Protein AF-A0A2V8H4V4-F1 (afdb_monomer)

Secondary structure (DSSP, 8-state):
-HHHHHHHHHHHHHHHHHHHHHHHHHHHHHHHHHHHHHHHHHHHHHHHHHHHSS--S-HHHHHHTTSSSSPPBPTTT-SB-----TT-

Foldseek 3Di:
DVVVVVVVVVVVVVVVVCVVVVVVVVVVVLVVVLVVLVVLVVQLQVVVCVVPVDGDPDVVVSCVVVSHVDFDARSPPRHTDDDDDPPD

Structure (mmCIF, N/CA/C/O backbone):
data_AF-A0A2V8H4V4-F1
#
_entry.id   AF-A0A2V8H4V4-F1
#
loop_
_atom_site.group_PDB
_atom_site.id
_atom_site.type_symbol
_atom_site.label_atom_id
_atom_site.label_alt_id
_atom_site.label_comp_id
_atom_site.label_asym_id
_atom_site.label_entity_id
_atom_site.label_seq_id
_atom_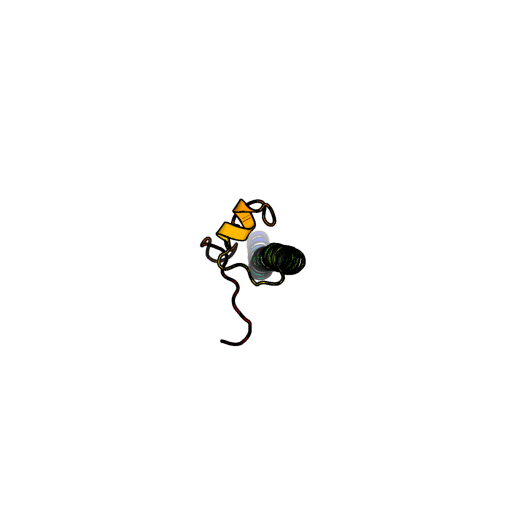site.pdbx_PDB_ins_code
_atom_site.Cartn_x
_atom_site.Cartn_y
_atom_site.Cartn_z
_atom_site.occupancy
_atom_site.B_iso_or_equiv
_atom_site.auth_seq_id
_atom_site.auth_comp_id
_atom_site.auth_asym_id
_atom_site.auth_atom_id
_atom_site.pdbx_PDB_model_num
ATOM 1 N N . MET A 1 1 ? 37.013 5.825 -36.356 1.00 78.88 1 MET A N 1
ATOM 2 C CA . MET A 1 1 ? 35.952 6.768 -35.925 1.00 78.88 1 MET A CA 1
ATOM 3 C C . MET A 1 1 ? 34.546 6.233 -36.209 1.00 78.88 1 MET A C 1
ATOM 5 O O . MET A 1 1 ? 33.789 6.087 -35.262 1.00 78.88 1 MET A O 1
ATOM 9 N N . ALA A 1 2 ? 34.211 5.852 -37.450 1.00 87.75 2 ALA A N 1
ATOM 10 C CA . ALA A 1 2 ? 32.870 5.359 -37.809 1.00 87.75 2 ALA A CA 1
ATOM 11 C C . ALA A 1 2 ? 32.405 4.109 -37.030 1.00 87.75 2 ALA A C 1
ATOM 13 O O . ALA A 1 2 ? 31.296 4.098 -36.512 1.00 87.75 2 ALA A O 1
ATOM 14 N N . ALA A 1 3 ? 33.263 3.094 -36.862 1.00 91.00 3 ALA A N 1
ATOM 15 C CA . ALA A 1 3 ? 32.913 1.881 -36.110 1.00 91.00 3 ALA A CA 1
ATOM 16 C C . ALA A 1 3 ? 32.521 2.164 -34.645 1.00 91.00 3 ALA A C 1
ATOM 18 O O . ALA A 1 3 ? 31.621 1.530 -34.107 1.00 91.00 3 ALA A O 1
ATOM 19 N N . LEU A 1 4 ? 33.152 3.160 -34.015 1.00 92.69 4 LEU A N 1
ATOM 20 C CA . LEU A 1 4 ? 32.847 3.558 -32.640 1.00 92.69 4 LEU A CA 1
ATOM 21 C C . LEU A 1 4 ? 31.480 4.253 -32.548 1.00 92.69 4 LEU A C 1
ATOM 23 O O . LEU A 1 4 ? 30.714 3.973 -31.632 1.00 92.69 4 LEU A O 1
ATOM 27 N N . LEU A 1 5 ? 31.136 5.088 -33.534 1.00 93.06 5 LEU A N 1
ATOM 28 C CA . LEU A 1 5 ? 29.808 5.705 -33.629 1.00 93.06 5 LEU A CA 1
ATOM 29 C C . LEU A 1 5 ? 28.708 4.660 -33.852 1.00 93.06 5 LEU A C 1
ATOM 31 O O . LEU A 1 5 ? 27.651 4.746 -33.232 1.00 93.06 5 LEU A O 1
ATOM 35 N N . VAL A 1 6 ? 28.972 3.641 -34.677 1.00 93.81 6 VAL A N 1
ATOM 36 C CA . VAL A 1 6 ? 28.039 2.525 -34.896 1.00 93.81 6 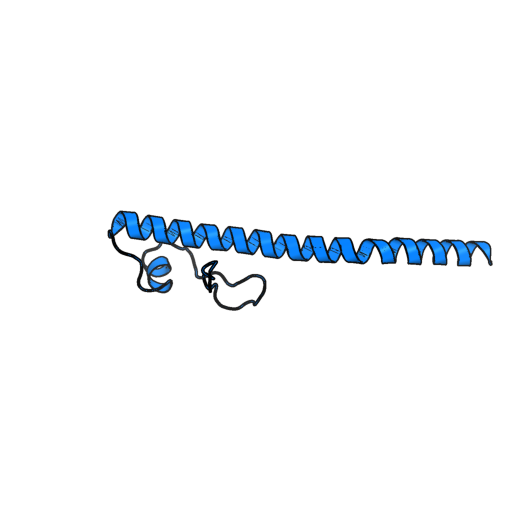VAL A CA 1
ATOM 37 C C . VAL A 1 6 ? 27.817 1.739 -33.602 1.00 93.81 6 VAL A C 1
ATOM 39 O O . VAL A 1 6 ? 26.674 1.478 -33.242 1.00 93.81 6 VAL A O 1
ATOM 42 N N . MET A 1 7 ? 28.881 1.425 -32.857 1.00 93.81 7 MET A N 1
ATOM 43 C CA . MET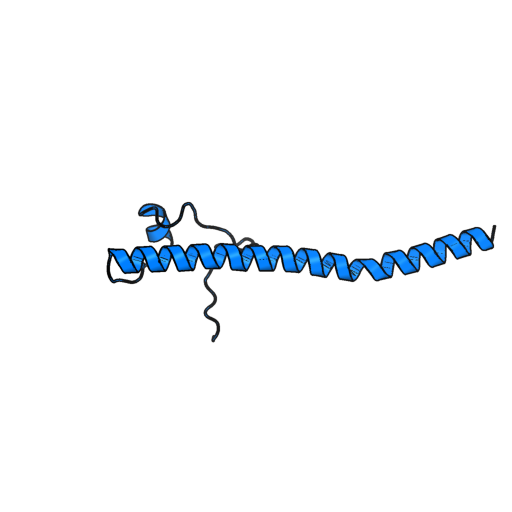 A 1 7 ? 28.771 0.715 -31.575 1.00 93.81 7 MET A CA 1
ATOM 44 C C . MET A 1 7 ? 27.963 1.502 -30.535 1.00 93.81 7 MET A C 1
ATOM 46 O O . MET A 1 7 ? 27.113 0.927 -29.857 1.00 93.81 7 MET A O 1
ATOM 50 N N . ILE A 1 8 ? 28.174 2.819 -30.438 1.00 93.25 8 ILE A N 1
ATOM 51 C CA . ILE A 1 8 ? 27.384 3.686 -29.550 1.00 93.25 8 ILE A CA 1
ATOM 52 C C . ILE A 1 8 ? 25.914 3.725 -29.992 1.00 93.25 8 ILE A C 1
ATOM 54 O O . ILE A 1 8 ? 25.024 3.646 -29.148 1.00 93.25 8 ILE A O 1
ATOM 58 N N . GLY A 1 9 ? 25.646 3.787 -31.300 1.00 93.25 9 GLY A N 1
ATOM 59 C CA . GLY A 1 9 ? 24.286 3.754 -31.844 1.00 93.25 9 GLY A CA 1
ATOM 60 C C . GLY A 1 9 ? 23.547 2.454 -31.519 1.00 93.25 9 GLY A C 1
ATOM 61 O O . GLY A 1 9 ? 22.416 2.492 -31.041 1.00 93.25 9 GLY A O 1
ATOM 62 N N . VAL A 1 10 ? 24.203 1.303 -31.696 1.00 93.19 10 VAL A N 1
ATOM 63 C CA . VAL A 1 10 ? 23.635 -0.007 -31.334 1.00 93.19 10 VAL A CA 1
ATOM 64 C C . VAL A 1 10 ? 23.366 -0.085 -29.830 1.00 93.19 10 VAL A C 1
ATOM 66 O O . VAL A 1 10 ? 22.286 -0.511 -29.425 1.00 93.19 10 VAL A O 1
ATOM 69 N N . MET A 1 11 ? 24.298 0.389 -28.999 1.00 90.44 11 MET A N 1
ATOM 70 C CA . MET A 1 11 ? 24.114 0.426 -27.546 1.00 90.44 11 MET A CA 1
ATOM 71 C C . MET A 1 11 ? 22.918 1.300 -27.140 1.00 90.44 11 MET A C 1
ATOM 73 O O . MET A 1 11 ? 22.121 0.899 -26.293 1.00 90.44 11 MET A O 1
ATOM 77 N N . ALA A 1 12 ? 22.747 2.466 -27.767 1.00 88.50 12 ALA A N 1
ATOM 78 C CA . ALA A 1 12 ? 21.614 3.350 -27.500 1.00 88.50 12 ALA A CA 1
ATOM 79 C C . ALA A 1 12 ? 20.268 2.688 -27.846 1.00 88.50 12 ALA A C 1
ATOM 81 O O . ALA A 1 12 ? 19.318 2.777 -27.065 1.00 88.50 12 ALA A O 1
ATOM 82 N N . ILE A 1 13 ? 20.198 1.970 -28.974 1.00 89.38 13 ILE A N 1
ATOM 83 C CA . ILE A 1 13 ? 19.002 1.218 -29.382 1.00 89.38 13 ILE A CA 1
ATOM 84 C C . ILE A 1 13 ? 18.686 0.125 -28.354 1.00 89.38 13 ILE A C 1
ATOM 86 O O . ILE A 1 13 ? 17.555 0.055 -27.869 1.00 89.38 13 ILE A O 1
ATOM 90 N N . VAL A 1 14 ? 19.682 -0.674 -27.957 1.00 88.31 14 VAL A N 1
ATOM 91 C CA . VAL A 1 14 ? 19.508 -1.739 -26.955 1.00 88.31 14 VAL A CA 1
ATOM 92 C C . VAL A 1 14 ? 19.017 -1.177 -25.618 1.00 88.31 14 VAL A C 1
ATOM 94 O O . VAL A 1 14 ? 18.054 -1.695 -25.057 1.00 88.31 14 VAL A O 1
ATOM 97 N N . LEU A 1 15 ? 19.605 -0.085 -25.124 1.00 85.19 15 LEU A N 1
ATOM 98 C CA . LEU A 1 15 ? 19.178 0.547 -23.870 1.00 85.19 15 LEU A CA 1
ATOM 99 C C . LEU A 1 15 ? 17.746 1.095 -23.949 1.00 85.19 15 LEU A C 1
ATOM 101 O O . LEU A 1 15 ? 16.971 0.946 -23.002 1.00 85.19 15 LEU A O 1
ATOM 105 N N . SER A 1 16 ? 17.357 1.680 -25.086 1.00 82.94 16 SER A N 1
ATOM 106 C CA . SER A 1 16 ? 15.989 2.173 -25.281 1.00 82.94 16 SER A CA 1
ATOM 107 C C . SER A 1 16 ? 14.936 1.063 -25.269 1.00 82.94 16 SER A C 1
ATOM 109 O O . SER A 1 16 ? 13.841 1.270 -24.746 1.00 82.94 16 SER A O 1
ATOM 111 N N . ALA A 1 17 ? 15.282 -0.134 -25.753 1.00 82.81 17 ALA A N 1
ATOM 112 C CA . ALA A 1 17 ? 14.393 -1.292 -25.739 1.00 82.81 17 ALA A CA 1
ATOM 113 C C . ALA A 1 1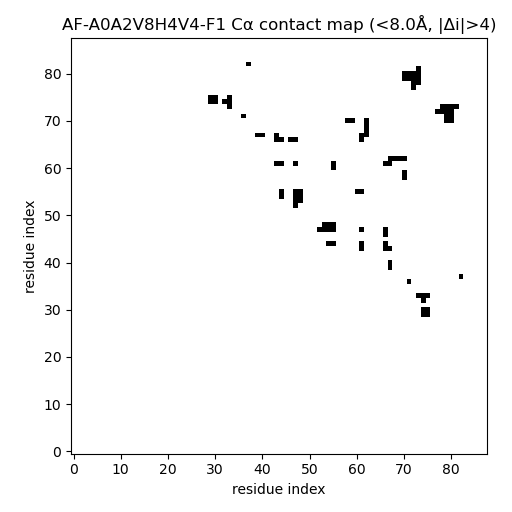7 ? 14.123 -1.830 -24.319 1.00 82.81 17 ALA A C 1
ATOM 115 O O . ALA A 1 17 ? 13.098 -2.469 -24.091 1.00 82.81 17 ALA A O 1
ATOM 116 N N . VAL A 1 18 ? 15.001 -1.545 -23.348 1.00 79.44 18 VAL A N 1
ATOM 117 C CA . VAL A 1 18 ? 14.870 -2.002 -21.951 1.00 79.44 18 VAL A CA 1
ATOM 118 C C . VAL A 1 18 ? 13.968 -1.083 -21.109 1.00 79.44 18 VAL A C 1
ATOM 120 O O . VAL A 1 18 ? 13.335 -1.544 -20.159 1.00 79.44 18 VAL A O 1
ATOM 123 N N . MET A 1 19 ? 13.823 0.197 -21.472 1.00 76.00 19 MET A N 1
ATOM 124 C CA . MET A 1 19 ? 12.979 1.167 -20.750 1.00 76.00 19 MET A CA 1
ATOM 125 C C . MET A 1 19 ? 11.523 0.736 -20.452 1.00 76.00 19 MET A C 1
ATOM 127 O O . MET A 1 19 ? 11.067 0.998 -19.335 1.00 76.00 19 MET A O 1
ATOM 131 N N . PRO A 1 20 ? 10.750 0.118 -21.371 1.00 76.25 20 PRO A N 1
ATOM 132 C CA . PRO A 1 20 ? 9.366 -0.266 -21.078 1.00 76.25 20 PRO A CA 1
ATOM 133 C C . PRO A 1 20 ? 9.258 -1.300 -19.948 1.00 76.25 20 PRO A C 1
ATOM 135 O O . PRO A 1 20 ? 8.340 -1.214 -19.135 1.00 76.25 20 PRO A O 1
ATOM 138 N N . VAL A 1 21 ? 10.223 -2.220 -19.835 1.00 80.56 21 VAL A N 1
ATOM 139 C CA . VAL A 1 21 ? 10.239 -3.258 -18.788 1.00 80.56 21 VAL A CA 1
ATOM 140 C C . VAL A 1 21 ? 10.313 -2.625 -17.398 1.00 80.56 21 VAL A C 1
ATOM 142 O O . VAL A 1 21 ? 9.541 -2.980 -16.514 1.00 80.56 21 VAL A O 1
ATOM 145 N N . TRP A 1 22 ? 11.162 -1.612 -17.228 1.00 78.56 22 TRP A N 1
ATOM 146 C CA . TRP A 1 22 ? 11.310 -0.896 -15.958 1.00 78.56 22 TRP A CA 1
ATOM 147 C C . TRP A 1 22 ? 10.035 -0.170 -15.528 1.00 78.56 22 TRP A C 1
ATOM 149 O O . TRP A 1 22 ? 9.700 -0.141 -14.344 1.00 78.56 22 TRP A O 1
ATOM 159 N N . ARG A 1 23 ? 9.293 0.403 -16.484 1.00 80.75 23 ARG A N 1
ATOM 160 C CA . ARG A 1 23 ? 8.006 1.046 -16.182 1.00 80.75 23 ARG A CA 1
ATOM 161 C C . ARG A 1 23 ? 6.979 0.030 -15.694 1.00 80.75 23 ARG A C 1
ATOM 163 O O . ARG A 1 23 ? 6.243 0.337 -14.761 1.00 80.75 23 ARG A O 1
ATOM 170 N N . HIS A 1 24 ? 6.942 -1.157 -16.297 1.00 84.62 24 HIS A N 1
ATOM 171 C CA . HIS A 1 24 ? 6.042 -2.224 -15.869 1.00 84.62 24 HIS A CA 1
ATOM 172 C C . HIS A 1 24 ? 6.403 -2.770 -14.491 1.00 84.62 24 HIS A C 1
ATOM 174 O O . HIS A 1 24 ? 5.508 -2.940 -13.671 1.00 84.62 24 HIS A O 1
ATOM 180 N N . GLU A 1 25 ? 7.685 -2.980 -14.200 1.00 87.12 25 GLU A N 1
ATOM 181 C CA . GLU A 1 25 ? 8.123 -3.412 -12.866 1.00 87.12 25 GLU A CA 1
ATOM 182 C C . GLU A 1 25 ? 7.744 -2.382 -11.789 1.00 87.12 25 GLU A C 1
ATOM 184 O O . GLU A 1 25 ? 7.106 -2.732 -10.800 1.00 87.12 25 GLU A O 1
ATOM 189 N N . SER A 1 26 ? 7.983 -1.087 -12.028 1.00 86.94 26 SER A N 1
ATOM 190 C CA . SER A 1 26 ? 7.582 -0.037 -11.077 1.00 86.94 26 SER A CA 1
ATOM 191 C C . SER A 1 26 ? 6.061 0.053 -10.871 1.00 86.94 26 SER A C 1
ATOM 193 O O . SER A 1 26 ? 5.595 0.347 -9.769 1.00 86.94 26 SER A O 1
ATOM 195 N N . GLN A 1 27 ? 5.262 -0.196 -11.914 1.00 88.50 27 GLN A N 1
ATOM 196 C CA . GLN A 1 27 ? 3.802 -0.270 -11.782 1.00 88.50 27 GLN A CA 1
ATOM 197 C C . GLN A 1 27 ? 3.379 -1.490 -10.956 1.00 88.50 27 GLN A C 1
ATOM 199 O O . GLN A 1 27 ? 2.582 -1.348 -10.030 1.00 88.50 27 GLN A O 1
ATOM 204 N N . ARG A 1 28 ? 3.974 -2.658 -11.220 1.00 90.19 28 ARG A N 1
ATOM 205 C CA . ARG A 1 28 ? 3.703 -3.905 -10.490 1.00 90.19 28 ARG A CA 1
ATOM 206 C C . ARG A 1 28 ? 4.022 -3.800 -9.007 1.00 90.19 28 ARG A C 1
ATOM 208 O O . ARG A 1 28 ? 3.267 -4.319 -8.192 1.00 90.19 28 ARG A O 1
ATOM 215 N N . GLU A 1 29 ? 5.097 -3.110 -8.639 1.00 91.75 29 GLU A N 1
ATOM 216 C CA . GLU A 1 29 ? 5.425 -2.856 -7.232 1.00 91.75 29 GLU A CA 1
ATOM 217 C C . GLU A 1 29 ? 4.310 -2.075 -6.520 1.00 91.75 29 GLU A C 1
ATOM 219 O O . GLU A 1 29 ? 3.886 -2.450 -5.424 1.00 91.75 29 GLU A O 1
ATOM 224 N N . LYS A 1 30 ? 3.776 -1.028 -7.163 1.00 91.31 30 LYS A N 1
ATOM 225 C CA . LYS A 1 30 ? 2.662 -0.235 -6.617 1.00 91.31 30 LYS A CA 1
ATOM 226 C C . LYS A 1 30 ? 1.367 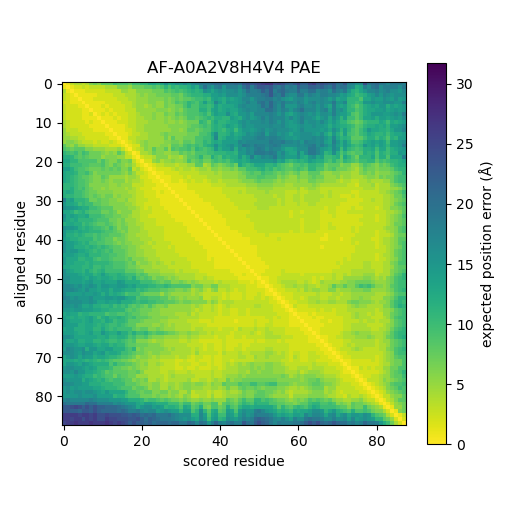-1.039 -6.538 1.00 91.31 30 LYS A C 1
ATOM 228 O O . LYS A 1 30 ? 0.642 -0.929 -5.552 1.00 91.31 30 LYS A O 1
ATOM 233 N N . GLU A 1 31 ? 1.081 -1.857 -7.547 1.00 91.00 31 GLU A N 1
ATOM 234 C CA . GLU A 1 31 ? -0.071 -2.767 -7.553 1.00 91.00 31 GLU A CA 1
ATOM 235 C C . GLU A 1 31 ? 0.034 -3.812 -6.434 1.00 91.00 31 GLU A C 1
ATOM 237 O O . GLU A 1 31 ? -0.926 -4.041 -5.695 1.00 91.00 31 GLU A O 1
ATOM 242 N N . ALA A 1 32 ? 1.214 -4.406 -6.245 1.00 92.94 32 ALA A N 1
ATOM 243 C CA . ALA A 1 32 ? 1.472 -5.351 -5.166 1.00 92.94 32 ALA A CA 1
ATOM 244 C C . ALA A 1 32 ? 1.298 -4.690 -3.792 1.00 92.94 32 ALA A C 1
ATOM 246 O O . ALA A 1 32 ? 0.662 -5.264 -2.900 1.00 92.94 32 ALA A O 1
ATOM 247 N N . GLU A 1 33 ? 1.795 -3.461 -3.622 1.00 91.88 33 GLU A N 1
ATOM 248 C CA . GLU A 1 33 ? 1.553 -2.689 -2.407 1.00 91.88 33 GLU A CA 1
ATOM 249 C C . GLU A 1 33 ? 0.057 -2.412 -2.209 1.00 91.88 33 GLU A C 1
ATOM 251 O O . GLU A 1 33 ? -0.448 -2.605 -1.101 1.00 91.88 33 GLU A O 1
ATOM 256 N N . MET A 1 34 ? -0.679 -2.032 -3.257 1.00 90.50 34 MET A N 1
ATOM 257 C CA . MET A 1 34 ? -2.123 -1.787 -3.184 1.00 90.50 34 MET A CA 1
ATOM 258 C C . MET A 1 34 ? -2.874 -3.022 -2.686 1.00 90.50 34 MET A C 1
ATOM 260 O O . MET A 1 34 ? -3.681 -2.925 -1.757 1.00 90.50 34 MET A O 1
ATOM 264 N N . VAL A 1 35 ? -2.578 -4.192 -3.255 1.00 91.69 35 VAL A N 1
ATOM 265 C CA . VAL A 1 35 ? -3.170 -5.465 -2.830 1.00 91.69 35 VAL A CA 1
ATOM 266 C C . VAL A 1 35 ? -2.824 -5.752 -1.371 1.00 91.69 35 VAL A C 1
ATOM 268 O O . VAL A 1 35 ? -3.707 -6.102 -0.584 1.00 91.69 35 VAL A O 1
ATOM 271 N N . PHE A 1 36 ? -1.567 -5.546 -0.972 1.00 92.19 36 PHE A N 1
ATOM 272 C CA . PHE A 1 36 ? -1.137 -5.738 0.409 1.00 92.19 36 PHE A CA 1
ATOM 273 C C . PHE A 1 36 ? -1.889 -4.820 1.383 1.00 92.19 36 PHE A C 1
ATOM 275 O O . PHE A 1 36 ? -2.380 -5.288 2.415 1.00 92.19 36 PHE A O 1
ATOM 282 N N . ARG A 1 37 ? -2.038 -3.526 1.061 1.00 91.94 37 ARG A N 1
ATOM 283 C CA . ARG A 1 37 ? -2.840 -2.589 1.866 1.00 91.94 37 ARG A CA 1
ATOM 284 C C . ARG A 1 37 ? -4.297 -3.048 1.929 1.00 91.94 37 ARG A C 1
ATOM 286 O O . ARG A 1 37 ? -4.838 -3.145 3.030 1.00 91.94 37 ARG A O 1
ATOM 293 N N . GLY A 1 38 ? -4.895 -3.427 0.800 1.00 91.31 38 GLY A N 1
ATOM 294 C CA . GLY A 1 38 ? -6.265 -3.944 0.732 1.00 91.31 38 GLY A CA 1
ATOM 295 C C . GLY A 1 38 ? -6.497 -5.161 1.630 1.00 91.31 38 GLY A C 1
ATOM 296 O O . GLY A 1 38 ? -7.473 -5.204 2.380 1.00 91.31 38 GLY A O 1
ATOM 297 N N . GLN A 1 39 ? -5.558 -6.110 1.655 1.00 92.44 39 GLN A N 1
ATOM 298 C CA . GLN A 1 39 ? -5.622 -7.273 2.545 1.00 92.44 39 GLN A CA 1
ATOM 299 C C . GLN A 1 39 ? -5.624 -6.884 4.033 1.00 92.44 39 GLN A C 1
ATOM 301 O O . GLN A 1 39 ? -6.337 -7.510 4.822 1.00 92.44 39 GLN A O 1
ATOM 306 N N . GLN A 1 40 ? -4.886 -5.837 4.433 1.00 92.19 40 GLN A N 1
ATOM 307 C CA . GLN A 1 40 ? -4.922 -5.338 5.816 1.00 92.19 40 GLN A CA 1
ATOM 308 C C . GLN A 1 40 ? -6.304 -4.790 6.185 1.00 92.19 40 GLN A C 1
ATOM 310 O O . GLN A 1 40 ? -6.798 -5.076 7.276 1.00 92.19 40 GLN A O 1
ATOM 315 N N . TYR A 1 41 ? -6.956 -4.059 5.277 1.00 92.19 41 TYR A N 1
ATOM 316 C CA . TYR A 1 41 ? -8.319 -3.566 5.493 1.00 92.19 41 TYR A CA 1
ATOM 317 C C . TYR A 1 41 ? -9.332 -4.707 5.583 1.00 92.19 41 TYR A C 1
ATOM 319 O O . TYR A 1 41 ? -10.122 -4.743 6.524 1.00 92.19 41 TYR A O 1
ATOM 327 N N . VAL A 1 42 ? -9.272 -5.685 4.673 1.00 91.88 42 VAL A N 1
ATOM 328 C CA . VAL A 1 42 ? -10.145 -6.872 4.718 1.00 91.88 42 VAL A CA 1
ATOM 329 C C . VAL A 1 42 ? -9.969 -7.623 6.037 1.00 91.88 42 VAL A C 1
ATOM 331 O O . VAL A 1 42 ? -10.951 -7.991 6.683 1.00 91.88 42 VAL A O 1
ATOM 334 N N . ARG A 1 43 ? -8.722 -7.819 6.481 1.00 93.62 43 ARG A N 1
ATOM 335 C CA . ARG A 1 43 ? -8.426 -8.446 7.773 1.00 93.62 43 ARG A CA 1
ATOM 336 C C . ARG A 1 43 ? -9.000 -7.640 8.939 1.00 93.62 43 ARG A C 1
ATOM 338 O O . ARG A 1 43 ? -9.608 -8.232 9.825 1.00 93.62 43 ARG A O 1
ATOM 345 N N . ALA A 1 44 ? -8.834 -6.318 8.939 1.00 93.50 44 ALA A N 1
ATOM 346 C CA . ALA A 1 44 ? -9.355 -5.446 9.989 1.00 93.50 44 ALA A CA 1
ATOM 347 C C . ALA A 1 44 ? -10.891 -5.493 10.066 1.00 93.50 44 ALA A C 1
ATOM 349 O O . ALA A 1 44 ? -11.441 -5.619 11.159 1.00 93.50 44 ALA A O 1
ATOM 350 N N . ILE A 1 45 ? -11.577 -5.477 8.918 1.00 92.62 45 ILE A N 1
ATOM 351 C CA . ILE A 1 45 ? -13.040 -5.607 8.838 1.00 92.62 45 ILE A CA 1
ATOM 352 C C . ILE A 1 45 ? -13.493 -6.967 9.379 1.00 92.62 45 ILE A C 1
ATOM 354 O O . ILE A 1 45 ? -14.409 -7.017 10.194 1.00 92.62 45 ILE A O 1
ATOM 358 N N . ARG A 1 46 ? -12.829 -8.065 8.990 1.00 93.62 46 ARG A N 1
ATOM 359 C CA . ARG A 1 46 ? -13.152 -9.413 9.495 1.00 93.62 46 ARG A CA 1
ATOM 360 C C . ARG A 1 46 ? -12.985 -9.516 11.011 1.00 93.62 46 ARG A C 1
ATOM 362 O O . ARG A 1 46 ? -13.836 -10.092 11.680 1.00 93.62 46 ARG A O 1
ATOM 369 N N . LEU A 1 47 ? -11.915 -8.940 11.563 1.00 94.12 47 LEU A N 1
ATOM 370 C CA . LEU A 1 47 ? -11.695 -8.916 13.012 1.00 94.12 47 LEU A CA 1
ATOM 371 C C . LEU A 1 47 ? -12.769 -8.094 13.734 1.00 94.12 47 LEU A C 1
ATOM 373 O O . LEU A 1 47 ? -13.300 -8.550 14.747 1.00 94.12 47 LEU A O 1
ATOM 377 N N . TYR A 1 48 ? -13.132 -6.930 13.194 1.00 94.31 48 TYR A N 1
ATOM 378 C CA . TYR A 1 48 ? -14.219 -6.113 13.730 1.00 94.31 48 TYR A CA 1
ATOM 379 C C . TYR A 1 48 ? -15.547 -6.879 13.720 1.00 94.31 48 TYR A C 1
ATOM 381 O O . TYR A 1 48 ? -16.195 -7.008 14.758 1.00 94.31 48 TYR A O 1
ATOM 389 N N . GLN A 1 49 ? -15.899 -7.476 12.580 1.00 93.69 49 GLN A N 1
ATOM 390 C CA . GLN A 1 49 ? -17.117 -8.266 12.427 1.00 93.69 49 GLN A CA 1
ATOM 391 C C . GLN A 1 49 ? -17.147 -9.460 13.383 1.00 93.69 49 GLN A C 1
ATOM 393 O O . GLN A 1 49 ? -18.172 -9.716 14.002 1.00 93.69 49 GLN A O 1
ATOM 398 N N . SER A 1 50 ? -16.023 -10.155 13.575 1.00 93.38 50 SER A N 1
ATOM 399 C CA . SER A 1 50 ? -15.956 -11.274 14.522 1.00 93.38 50 SER A CA 1
ATOM 400 C C . SER A 1 50 ? -16.229 -10.852 15.971 1.00 93.38 50 SER A C 1
ATOM 402 O O . SER A 1 50 ? -16.823 -11.617 16.727 1.00 93.38 50 SER A O 1
ATOM 404 N N . ARG A 1 51 ? -15.842 -9.625 16.355 1.00 93.12 51 ARG A N 1
ATOM 405 C CA . ARG A 1 51 ? -16.022 -9.107 17.717 1.00 93.12 51 ARG A CA 1
ATOM 406 C C . ARG A 1 51 ? -17.413 -8.514 17.943 1.00 93.12 51 ARG A C 1
ATOM 408 O O . ARG A 1 51 ? -17.983 -8.739 19.003 1.00 93.12 51 ARG A O 1
ATOM 415 N N . PHE A 1 52 ? -17.931 -7.746 16.987 1.00 92.06 52 PHE A N 1
ATOM 416 C CA . PHE A 1 52 ? -19.165 -6.970 17.164 1.00 92.06 52 PHE A CA 1
ATOM 417 C C . PHE A 1 52 ? -20.371 -7.534 16.416 1.00 92.06 52 PHE A C 1
ATOM 419 O O . PHE A 1 52 ? -21.472 -7.038 16.615 1.00 92.06 52 PHE A O 1
ATOM 426 N N . GLN A 1 53 ? -20.182 -8.550 15.567 1.00 92.19 53 GLN A N 1
ATOM 427 C CA . GLN A 1 53 ? -21.215 -9.113 14.684 1.00 92.19 53 GLN A CA 1
ATOM 428 C C . GLN A 1 53 ? -21.836 -8.080 13.723 1.00 92.19 53 GLN A C 1
ATOM 430 O O . GLN A 1 53 ? -22.882 -8.318 13.126 1.00 92.19 53 GLN A O 1
ATOM 435 N N . THR A 1 54 ? -21.176 -6.936 13.532 1.00 90.44 54 THR A N 1
ATOM 436 C CA . THR A 1 54 ? -21.603 -5.846 12.649 1.00 90.44 54 THR A CA 1
ATOM 437 C C . THR A 1 54 ? -20.464 -5.425 11.725 1.00 90.44 54 THR A C 1
ATOM 439 O O . THR A 1 54 ? -19.291 -5.713 11.974 1.00 90.44 54 THR A O 1
ATOM 442 N N . LEU A 1 55 ? -20.803 -4.747 10.628 1.00 89.25 55 LEU A N 1
ATOM 443 C CA . LEU A 1 55 ? -19.814 -4.092 9.774 1.00 89.25 55 LEU A CA 1
ATOM 444 C C . LEU A 1 55 ? -19.401 -2.744 10.388 1.00 89.25 55 LEU A C 1
ATOM 446 O O . LEU A 1 55 ? -20.245 -2.051 10.962 1.00 89.25 55 LEU A O 1
ATOM 450 N N . PRO A 1 56 ? -18.120 -2.351 10.273 1.00 88.00 56 PRO A N 1
ATOM 451 C CA . PRO A 1 56 ? -17.662 -1.062 10.774 1.00 88.00 56 PRO A CA 1
ATOM 452 C C . PRO A 1 56 ? -18.322 0.081 9.979 1.00 88.00 56 PRO A C 1
ATOM 454 O O . PRO A 1 56 ? -18.340 0.022 8.749 1.00 88.00 56 PRO A O 1
ATOM 457 N N . PRO A 1 57 ? -18.820 1.142 10.642 1.00 87.94 57 PRO A N 1
ATOM 458 C CA . PRO A 1 57 ? -19.477 2.264 9.963 1.00 87.94 57 PRO A CA 1
ATOM 459 C C . PRO A 1 57 ? -18.487 3.168 9.215 1.00 87.94 57 PRO A C 1
ATOM 461 O O . PRO A 1 57 ? -18.868 3.883 8.294 1.00 87.94 57 PRO A O 1
ATOM 464 N N . SER A 1 58 ? -17.210 3.155 9.605 1.00 88.25 58 SER A N 1
ATOM 465 C CA . SER A 1 58 ? -16.139 3.881 8.923 1.00 88.25 58 SER A CA 1
ATOM 466 C C . SER A 1 58 ? -14.772 3.267 9.223 1.00 88.25 58 SER A C 1
ATOM 468 O O . SER A 1 58 ? -14.588 2.532 10.200 1.00 88.25 58 SER A O 1
ATOM 470 N N . PHE A 1 59 ? -13.773 3.603 8.403 1.00 88.12 59 PHE A N 1
ATOM 471 C CA . PHE A 1 59 ? -12.391 3.179 8.639 1.00 88.12 59 PHE A CA 1
ATOM 472 C C . PHE A 1 59 ? -11.762 3.809 9.884 1.00 88.12 59 PHE A C 1
ATOM 474 O O . PHE A 1 59 ? -10.857 3.214 10.467 1.00 88.12 59 PHE A O 1
ATOM 481 N N . ASP A 1 60 ? -12.252 4.968 10.329 1.00 90.06 60 ASP A N 1
ATOM 482 C CA . ASP A 1 60 ? -11.812 5.594 11.581 1.00 90.06 60 ASP A CA 1
ATOM 483 C C . ASP A 1 60 ? -12.057 4.694 12.788 1.00 90.06 60 ASP A C 1
ATOM 485 O O . ASP A 1 60 ? -11.210 4.607 13.677 1.00 90.06 60 ASP A O 1
ATOM 489 N N . VAL A 1 61 ? -13.170 3.955 12.787 1.00 91.44 61 VAL A N 1
ATOM 490 C CA . VAL A 1 61 ? -13.492 3.007 13.860 1.00 91.44 61 VAL A CA 1
ATOM 491 C C . VAL A 1 61 ? -12.496 1.850 13.903 1.00 91.44 61 VAL A C 1
ATOM 493 O O . VAL A 1 61 ? -12.111 1.401 14.982 1.00 91.44 61 VAL A O 1
ATOM 496 N N . LEU A 1 62 ? -12.017 1.388 12.744 1.00 91.19 62 LEU A N 1
ATOM 497 C CA . LEU A 1 62 ? -10.996 0.339 12.697 1.00 91.19 62 LEU A CA 1
ATOM 498 C C . LEU A 1 62 ? -9.670 0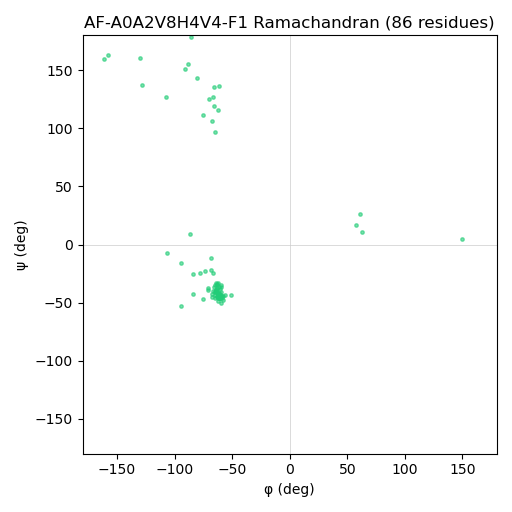.810 13.303 1.00 91.19 62 LEU A C 1
ATOM 500 O O . LEU A 1 62 ? -8.978 0.016 13.939 1.00 91.19 62 LEU A O 1
ATOM 504 N N . VAL A 1 63 ? -9.327 2.089 13.138 1.00 93.12 63 VAL A N 1
ATOM 505 C CA . VAL A 1 63 ? -8.121 2.674 13.737 1.00 93.12 63 VAL A CA 1
ATOM 506 C C . VAL A 1 63 ? -8.310 2.917 15.234 1.00 93.12 63 VAL A C 1
ATOM 508 O O . VAL A 1 63 ? -7.458 2.515 16.028 1.00 93.12 63 VAL A O 1
ATOM 511 N N . SER A 1 64 ? -9.436 3.507 15.645 1.00 92.19 64 SER A N 1
ATOM 512 C CA . SER A 1 64 ? -9.702 3.824 17.054 1.00 92.19 64 SER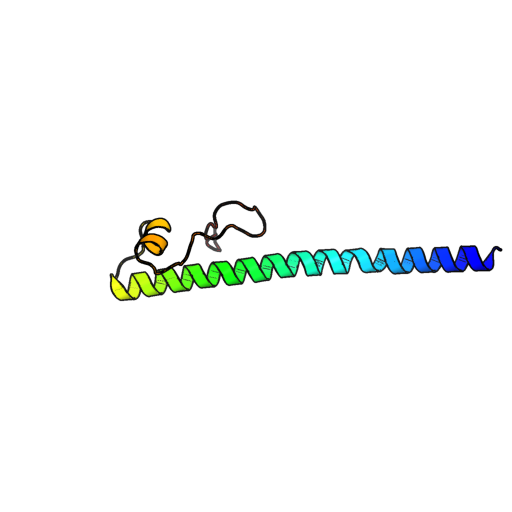 A CA 1
ATOM 513 C C . SER A 1 64 ? -9.775 2.570 17.927 1.00 92.19 64 SER A C 1
ATOM 515 O O . SER A 1 64 ? -9.210 2.536 19.020 1.00 92.19 64 SER A O 1
ATOM 517 N N . GLN A 1 65 ? -10.381 1.499 17.412 1.00 91.81 65 GLN A N 1
ATOM 518 C CA . GLN A 1 65 ? -10.482 0.213 18.102 1.00 91.81 65 GLN A CA 1
ATOM 519 C C . GLN A 1 65 ? -9.267 -0.704 17.883 1.00 91.81 65 GLN A C 1
ATOM 521 O O . GLN A 1 65 ? -9.282 -1.864 18.298 1.00 91.81 65 GLN A O 1
ATOM 526 N N . ARG A 1 66 ? -8.193 -0.183 17.269 1.00 90.75 66 ARG A N 1
ATOM 527 C CA . ARG A 1 66 ? -6.904 -0.862 17.054 1.00 90.75 66 ARG A CA 1
ATOM 528 C C . ARG A 1 66 ? -6.972 -2.140 16.204 1.00 90.75 66 ARG A C 1
ATOM 530 O O . ARG A 1 66 ? -6.093 -2.993 16.314 1.00 90.75 66 ARG A O 1
ATOM 537 N N . PHE A 1 67 ? -7.961 -2.266 15.320 1.00 92.06 67 PHE A N 1
ATOM 538 C CA . PHE A 1 67 ? -7.965 -3.300 14.273 1.00 92.06 67 PHE A CA 1
ATOM 539 C C . PHE A 1 67 ? -7.049 -2.938 13.101 1.00 92.06 67 PHE A C 1
ATOM 541 O O . PHE A 1 67 ? -6.553 -3.822 12.405 1.00 92.06 67 PHE A O 1
ATOM 548 N N . LEU A 1 68 ? -6.801 -1.642 12.906 1.00 92.69 68 LEU A N 1
ATOM 549 C CA . LEU A 1 68 ? -5.876 -1.092 11.926 1.00 92.69 68 LEU A CA 1
ATOM 550 C C . LEU A 1 68 ? -4.919 -0.117 12.624 1.00 92.69 68 LEU A C 1
ATOM 552 O O . LEU A 1 68 ? -5.337 0.689 13.447 1.00 92.69 68 LEU A O 1
ATOM 556 N N . ARG A 1 69 ? -3.620 -0.164 12.303 1.00 92.00 69 ARG A N 1
ATOM 557 C CA . ARG A 1 69 ? -2.619 0.700 12.963 1.00 92.00 69 ARG A CA 1
ATOM 558 C C . ARG A 1 69 ? -2.743 2.174 12.564 1.00 92.00 69 ARG A C 1
ATOM 560 O O . ARG A 1 69 ? -2.481 3.050 13.379 1.00 92.00 69 ARG A O 1
ATOM 567 N N . LYS A 1 70 ? -3.059 2.436 11.297 1.00 91.12 70 LYS A N 1
ATOM 568 C CA . LYS A 1 70 ? -3.233 3.769 10.709 1.00 91.12 70 LYS A CA 1
ATOM 569 C C . LYS A 1 70 ? -4.022 3.654 9.410 1.00 91.12 70 LYS A C 1
ATOM 571 O O . LYS A 1 70 ? -4.015 2.584 8.802 1.00 91.12 70 LYS A O 1
ATOM 576 N N . LYS A 1 71 ? -4.634 4.751 8.962 1.00 91.00 71 LYS A N 1
ATOM 577 C CA . LYS A 1 71 ? -5.148 4.838 7.591 1.00 91.00 71 LYS A CA 1
ATOM 578 C C . LYS A 1 71 ? -3.969 4.828 6.622 1.00 91.00 71 LYS A C 1
ATOM 580 O O . LYS A 1 71 ? -3.013 5.586 6.798 1.00 91.00 71 LYS A O 1
ATOM 585 N N . PHE A 1 72 ? -4.004 3.921 5.658 1.00 91.00 72 PHE A N 1
ATOM 586 C CA . PHE A 1 72 ? -3.027 3.882 4.581 1.00 91.00 72 PHE A CA 1
ATOM 587 C C . PHE A 1 72 ? -3.530 4.719 3.409 1.00 91.00 72 PHE A C 1
ATOM 589 O O . PHE A 1 72 ? -4.736 4.857 3.206 1.00 91.00 72 PHE A O 1
ATOM 596 N N . LYS A 1 73 ? -2.578 5.268 2.659 1.00 91.00 73 LYS A N 1
ATOM 597 C CA . LYS A 1 73 ? -2.840 5.940 1.393 1.00 91.00 73 LYS A CA 1
ATOM 598 C C . LYS A 1 73 ? -2.807 4.937 0.251 1.00 91.00 73 LYS A C 1
ATOM 600 O O . LYS A 1 73 ? -2.154 3.896 0.363 1.00 91.00 73 LYS A O 1
ATOM 605 N N . ASP A 1 74 ? -3.494 5.264 -0.828 1.00 89.94 74 ASP A N 1
ATOM 606 C CA . ASP A 1 74 ? -3.411 4.531 -2.081 1.00 89.94 74 ASP A CA 1
ATOM 607 C C . ASP A 1 74 ? -2.032 4.778 -2.740 1.00 89.94 74 ASP A C 1
ATOM 609 O O . ASP A 1 74 ? -1.657 5.935 -2.942 1.00 89.94 74 ASP A O 1
ATOM 613 N N . PRO A 1 75 ? -1.246 3.735 -3.071 1.00 87.12 75 PRO A N 1
ATOM 614 C CA . PRO A 1 75 ? 0.063 3.893 -3.714 1.00 87.12 75 PRO A CA 1
ATOM 615 C C . PRO A 1 75 ? 0.002 4.415 -5.165 1.00 87.12 75 PRO A C 1
ATOM 617 O O . PRO A 1 75 ? 1.041 4.790 -5.717 1.00 87.12 75 PRO A O 1
ATOM 620 N N . ILE A 1 76 ? -1.179 4.454 -5.795 1.00 86.75 76 ILE A N 1
ATOM 621 C CA . ILE A 1 76 ? -1.391 4.990 -7.146 1.00 86.75 76 ILE 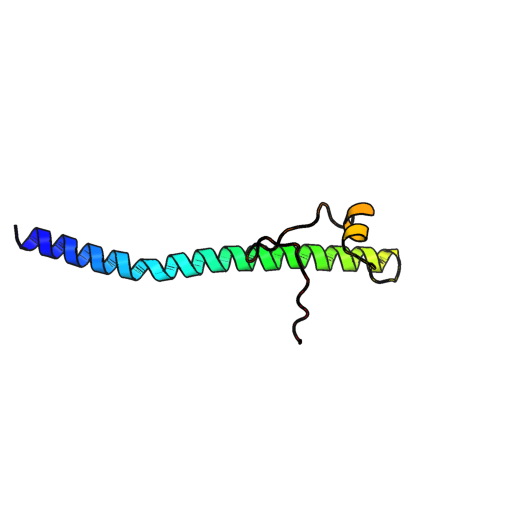A CA 1
ATOM 622 C C . ILE A 1 76 ? -1.839 6.453 -7.099 1.00 86.75 76 ILE A C 1
ATOM 624 O O . ILE A 1 76 ? -1.217 7.288 -7.755 1.00 86.75 76 ILE A O 1
ATOM 628 N N . THR A 1 77 ? -2.891 6.776 -6.342 1.00 87.25 77 THR A N 1
ATOM 629 C CA . THR A 1 77 ? -3.461 8.140 -6.314 1.00 87.25 77 THR A CA 1
ATOM 630 C C . THR A 1 77 ? -2.921 9.011 -5.183 1.00 87.25 77 THR A C 1
ATOM 632 O O . THR A 1 77 ? -3.052 10.228 -5.244 1.00 87.25 77 THR A O 1
ATOM 635 N N . ASN A 1 78 ? -2.273 8.419 -4.171 1.00 86.12 78 ASN A N 1
ATOM 636 C CA . ASN A 1 78 ? -1.800 9.090 -2.952 1.00 86.12 78 ASN A CA 1
ATOM 637 C C . ASN A 1 78 ? -2.916 9.707 -2.077 1.00 86.12 78 ASN A C 1
ATOM 639 O O . ASN A 1 78 ? -2.630 10.423 -1.106 1.00 86.12 78 ASN A O 1
ATOM 643 N N . ASP A 1 79 ? -4.171 9.386 -2.394 1.00 87.31 79 ASP A N 1
ATOM 644 C CA . ASP A 1 79 ? -5.356 9.724 -1.610 1.00 87.31 79 ASP A CA 1
ATOM 645 C C . ASP A 1 79 ? -5.608 8.678 -0.515 1.00 87.31 79 ASP A C 1
ATOM 647 O O . ASP A 1 79 ? -4.875 7.694 -0.372 1.00 87.31 79 ASP A O 1
ATOM 651 N N . ASP A 1 80 ? -6.652 8.887 0.284 1.00 84.38 80 ASP A N 1
ATOM 652 C CA . ASP A 1 80 ? -7.100 7.894 1.256 1.00 84.38 80 ASP A CA 1
ATOM 653 C C . ASP A 1 80 ? -7.520 6.596 0.557 1.00 84.38 80 ASP A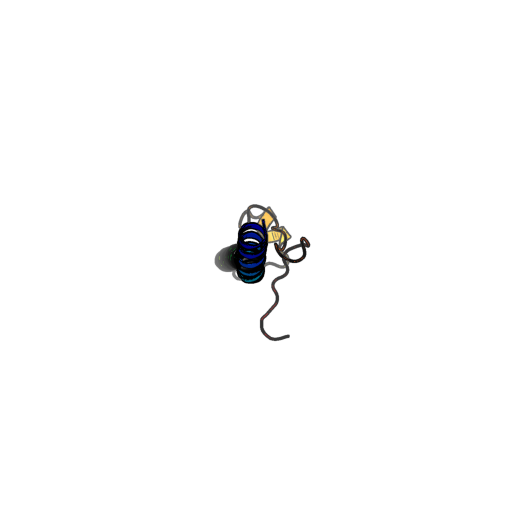 C 1
ATOM 655 O O . ASP A 1 80 ? -8.231 6.611 -0.448 1.00 84.38 80 ASP A O 1
ATOM 659 N N . PHE A 1 81 ? -7.100 5.456 1.114 1.00 84.50 81 PHE A N 1
ATOM 660 C CA . PHE A 1 81 ? -7.421 4.152 0.544 1.00 84.50 81 PHE A CA 1
ATOM 661 C C . PHE A 1 81 ? -8.936 3.909 0.551 1.00 84.50 81 PHE A C 1
ATOM 663 O O . PHE A 1 81 ? -9.559 3.794 1.612 1.00 84.50 81 PHE A O 1
ATOM 670 N N . GLN A 1 82 ? -9.518 3.789 -0.642 1.00 79.69 82 GLN A N 1
ATOM 671 C CA . GLN A 1 82 ? -10.929 3.472 -0.834 1.00 79.69 82 GLN A CA 1
ATOM 672 C C . GLN A 1 82 ? -11.070 2.038 -1.354 1.00 79.69 82 GLN A C 1
ATOM 674 O O . GLN A 1 82 ? -10.458 1.694 -2.367 1.00 79.69 82 GLN A O 1
ATOM 679 N N . PRO A 1 83 ? -11.879 1.177 -0.711 1.00 70.06 83 PRO A N 1
ATOM 680 C CA . PRO A 1 83 ? -12.175 -0.136 -1.257 1.00 70.06 83 PRO A CA 1
ATOM 681 C C . PRO A 1 83 ? -13.014 0.051 -2.522 1.00 70.06 83 PRO A C 1
ATOM 683 O O . PRO A 1 83 ? -14.199 0.375 -2.457 1.00 70.06 83 PRO A O 1
ATOM 686 N N . ARG A 1 84 ? -12.413 -0.157 -3.691 1.00 67.75 84 ARG A N 1
ATOM 687 C CA . ARG A 1 84 ? -13.198 -0.304 -4.913 1.00 67.75 84 ARG A CA 1
ATOM 688 C C . ARG A 1 84 ? -13.826 -1.690 -4.900 1.00 67.75 84 ARG A C 1
ATOM 690 O O . ARG A 1 84 ? -13.124 -2.698 -4.964 1.00 67.75 84 ARG A O 1
ATOM 697 N N . PHE A 1 85 ? -15.146 -1.742 -4.758 1.00 58.34 85 PHE A N 1
ATOM 698 C CA . PHE A 1 85 ? -15.889 -2.979 -4.950 1.00 58.34 85 PHE A CA 1
ATOM 699 C C . PHE A 1 85 ? -15.764 -3.365 -6.425 1.00 58.34 85 PHE A C 1
ATOM 701 O O . PHE A 1 85 ? -16.143 -2.592 -7.301 1.00 58.34 85 PHE A O 1
ATOM 708 N N . ALA A 1 86 ? -15.188 -4.533 -6.705 1.00 50.03 86 ALA A N 1
ATOM 709 C CA . ALA A 1 86 ? -15.131 -5.069 -8.058 1.00 50.03 86 ALA A CA 1
ATOM 710 C C . ALA A 1 86 ? -16.570 -5.367 -8.520 1.00 50.03 86 ALA A C 1
ATOM 712 O O . ALA A 1 86 ? -17.133 -6.389 -8.135 1.00 50.03 86 ALA A O 1
ATOM 713 N N . GLY A 1 87 ? -17.190 -4.441 -9.263 1.00 58.22 87 GLY A N 1
ATOM 714 C CA . GLY A 1 87 ? -18.572 -4.583 -9.741 1.00 58.22 87 GLY A CA 1
ATOM 715 C C . GLY A 1 87 ? -19.399 -3.300 -9.922 1.00 58.22 87 GLY A C 1
ATOM 716 O O . GLY A 1 87 ? -20.582 -3.425 -10.227 1.00 58.22 87 GLY A O 1
ATOM 717 N N . GLN A 1 88 ? -18.827 -2.102 -9.746 1.00 43.88 88 GLN A N 1
ATOM 718 C CA . GLN A 1 88 ? -19.424 -0.823 -10.168 1.00 43.88 88 GLN A CA 1
ATOM 719 C C . GLN A 1 88 ? -18.463 -0.053 -11.067 1.00 43.88 88 GLN A C 1
ATOM 721 O O . GLN A 1 88 ? -17.243 -0.093 -10.779 1.00 43.88 88 GLN A O 1
#

Sequence (88 aa):
MAALLVMIGVMAIVLSAVMPVWRHESQREKEAEMVFRGQQYVRAIRLYQSRFQTLPPSFDVLVSQRFLRKKFKDPITNDDFQPRFAGQ

Radius of gyration: 22.58 Å; Cα contacts (8 Å, |Δi|>4): 51; chains: 1; bounding box: 58×21×56 Å

Solvent-accessible surface area (backbone atoms only — not comparable to full-atom values): 5281 Å² total; per-residue (Å²): 112,70,69,58,54,50,52,53,50,54,50,52,53,57,55,59,70,50,53,62,59,57,55,50,52,58,50,50,53,37,51,52,50,42,52,54,52,50,52,53,52,55,51,24,50,52,54,46,26,72,75,67,77,42,79,76,94,47,72,65,55,36,37,76,72,64,52,31,96,62,90,55,61,30,69,85,80,68,42,76,60,70,90,76,65,93,86,119

Mean predicted aligned error: 7.32 Å

pLDDT: mean 87.2, std 9.28, range [43.88, 94.31]